Protein AF-A0A1Z9C2C0-F1 (afdb_monomer_lite)

Sequence (68 aa):
MRLTRTLIMGALMVIPGLFLGLLLWILVGQPADGQNPIVEALVCNAIPLASIFSGLFFGWVTGSEYAE

pLDDT: mean 91.73, std 9.21, range [58.44, 98.12]

Secondary structure (DSSP, 8-state):
-HHHHHHHHHHHTHHHHHHHHHHHHHHTT-PPTTT-HHHHHIIIIIHHHHHHHHHHHHHHHGGGGG--

Structure (mmCIF, N/CA/C/O backbone):
data_AF-A0A1Z9C2C0-F1
#
_entry.id   AF-A0A1Z9C2C0-F1
#
loop_
_atom_site.group_PDB
_atom_site.id
_atom_site.type_symbol
_atom_site.label_atom_id
_atom_site.label_alt_id
_atom_site.label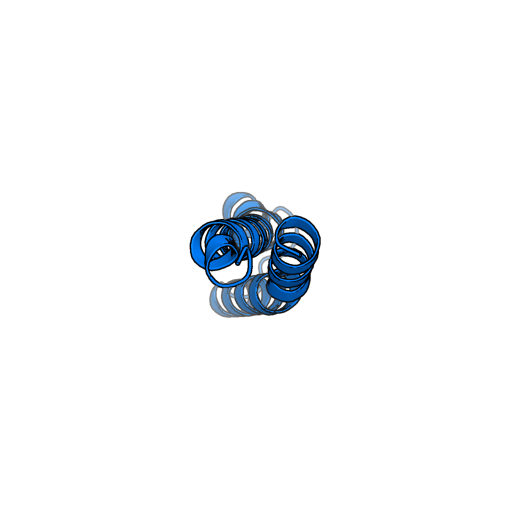_comp_id
_atom_site.label_asym_id
_atom_site.label_entity_id
_atom_site.label_seq_id
_atom_site.pdbx_PDB_ins_code
_atom_site.Cartn_x
_atom_site.Cartn_y
_atom_site.Cartn_z
_atom_site.occupancy
_atom_site.B_iso_or_equiv
_atom_site.auth_seq_id
_atom_site.auth_comp_id
_atom_site.auth_asym_id
_atom_site.auth_atom_id
_atom_site.pdbx_PDB_model_num
ATOM 1 N N . MET A 1 1 ? -15.023 2.153 21.609 1.00 74.75 1 MET A N 1
ATOM 2 C CA . MET A 1 1 ? -14.237 3.111 20.778 1.00 74.75 1 MET A CA 1
ATOM 3 C C . MET A 1 1 ? -13.948 2.536 19.382 1.00 74.75 1 MET A C 1
ATOM 5 O O . MET A 1 1 ? -12.795 2.394 18.987 1.00 74.75 1 MET A O 1
ATOM 9 N N . ARG A 1 2 ? -14.994 2.177 18.624 1.00 85.00 2 ARG A N 1
ATOM 10 C CA . ARG A 1 2 ? -14.845 1.417 17.370 1.00 85.00 2 ARG A CA 1
ATOM 11 C C . ARG A 1 2 ? -14.181 2.237 16.263 1.00 85.00 2 ARG A C 1
ATOM 13 O O . ARG A 1 2 ? -13.133 1.855 15.764 1.00 85.00 2 ARG A O 1
ATOM 20 N N . LEU A 1 3 ? -14.760 3.396 15.948 1.00 89.81 3 LEU A N 1
ATOM 21 C CA . LEU A 1 3 ? -14.326 4.243 14.835 1.00 89.81 3 LEU A CA 1
ATOM 22 C C . LEU A 1 3 ? -12.873 4.711 14.989 1.00 89.81 3 LEU A C 1
ATOM 24 O O . LEU A 1 3 ? -12.077 4.531 14.074 1.00 89.81 3 LEU A O 1
ATOM 28 N N . THR A 1 4 ? -12.503 5.244 16.157 1.00 91.50 4 THR A N 1
ATOM 29 C CA . THR A 1 4 ? -11.143 5.745 16.409 1.00 91.50 4 THR A CA 1
ATOM 30 C C . THR A 1 4 ? -10.092 4.654 16.218 1.00 91.50 4 THR A C 1
ATOM 32 O O . THR A 1 4 ? -9.083 4.887 15.560 1.00 91.50 4 THR A O 1
ATOM 35 N N . ARG A 1 5 ? -10.340 3.439 16.724 1.00 90.44 5 ARG A N 1
ATOM 36 C CA . ARG A 1 5 ? -9.415 2.316 16.543 1.00 90.44 5 ARG A CA 1
ATOM 37 C C . ARG A 1 5 ? -9.300 1.904 15.079 1.00 90.44 5 ARG A C 1
ATOM 39 O O . ARG A 1 5 ? -8.194 1.666 14.607 1.00 90.44 5 ARG A O 1
ATOM 46 N N . THR A 1 6 ? -10.423 1.828 14.365 1.00 94.25 6 THR A N 1
ATOM 47 C CA . THR A 1 6 ? -10.426 1.509 12.934 1.00 94.25 6 THR A CA 1
ATOM 48 C C . THR A 1 6 ? -9.593 2.518 12.142 1.00 94.25 6 THR A C 1
ATOM 50 O O . THR A 1 6 ? -8.761 2.111 11.335 1.00 94.25 6 THR A O 1
ATOM 53 N N . LEU A 1 7 ? -9.752 3.817 12.416 1.00 95.31 7 LEU A N 1
ATOM 54 C CA . LEU A 1 7 ? -8.963 4.868 11.767 1.00 95.31 7 LEU A CA 1
ATOM 55 C C . LEU A 1 7 ? -7.468 4.747 12.079 1.00 95.31 7 LEU A C 1
ATOM 57 O O . LEU A 1 7 ? -6.654 4.867 11.167 1.00 95.31 7 LEU A O 1
ATOM 61 N N . ILE A 1 8 ? -7.104 4.459 13.333 1.00 94.56 8 ILE A N 1
ATOM 62 C CA . ILE A 1 8 ? -5.702 4.244 13.724 1.00 94.56 8 ILE A CA 1
ATOM 63 C C . ILE A 1 8 ? -5.109 3.043 12.975 1.00 94.56 8 ILE A C 1
ATOM 65 O O . ILE A 1 8 ? -4.015 3.153 12.429 1.00 94.56 8 ILE A O 1
ATOM 69 N N . MET A 1 9 ? -5.833 1.923 12.886 1.00 94.62 9 MET A N 1
ATOM 70 C CA . MET A 1 9 ? -5.376 0.743 12.139 1.00 94.62 9 MET A CA 1
ATOM 71 C C . MET A 1 9 ? -5.181 1.043 10.648 1.00 94.62 9 MET A C 1
ATOM 73 O O . MET A 1 9 ? -4.152 0.682 10.081 1.00 94.62 9 MET A O 1
ATOM 77 N N . GLY A 1 10 ? -6.124 1.751 10.019 1.00 95.94 10 GLY A N 1
ATOM 78 C CA . GLY A 1 10 ? -5.98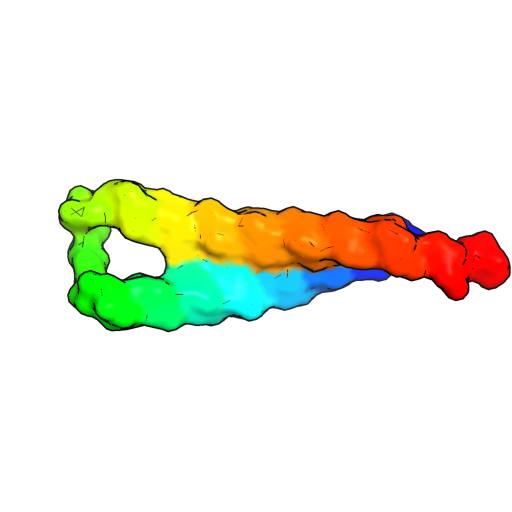3 2.193 8.629 1.00 95.94 10 GLY A CA 1
ATOM 79 C C . GLY A 1 10 ? -4.778 3.116 8.416 1.00 95.94 10 GLY A C 1
ATOM 80 O O . GLY A 1 10 ? -4.012 2.919 7.475 1.00 95.94 10 GLY A O 1
ATOM 81 N N . ALA A 1 11 ? -4.567 4.084 9.312 1.00 96.69 11 ALA A N 1
ATOM 82 C CA . ALA A 1 11 ? -3.447 5.021 9.232 1.00 96.69 11 ALA A CA 1
ATOM 83 C C . ALA A 1 11 ? -2.088 4.326 9.413 1.00 96.69 11 ALA A C 1
ATOM 85 O O . ALA A 1 11 ? -1.143 4.610 8.678 1.00 96.69 11 ALA A O 1
ATOM 86 N N . LEU A 1 12 ? -1.984 3.374 10.345 1.00 97.19 12 LEU A N 1
ATOM 87 C CA . LEU A 1 12 ? -0.751 2.611 10.556 1.00 97.19 12 LEU A CA 1
ATOM 88 C C . LEU A 1 12 ? -0.411 1.713 9.362 1.00 97.19 12 LEU A C 1
ATOM 90 O O . LEU A 1 12 ? 0.769 1.503 9.088 1.00 97.19 12 LEU A O 1
ATOM 94 N N . MET A 1 13 ? -1.414 1.249 8.608 1.00 97.75 13 MET A N 1
ATOM 95 C CA . MET A 1 13 ? -1.212 0.451 7.393 1.00 97.75 13 MET A CA 1
ATOM 96 C C . MET A 1 13 ? -0.635 1.240 6.206 1.00 97.75 13 MET A C 1
ATOM 98 O O . MET A 1 13 ? -0.222 0.625 5.219 1.00 97.75 13 MET A O 1
ATOM 102 N N . VAL A 1 14 ? -0.518 2.572 6.296 1.00 96.81 14 VAL A N 1
ATOM 103 C CA . VAL A 1 14 ? 0.230 3.372 5.309 1.00 96.81 14 VAL A CA 1
ATOM 104 C C . VAL A 1 14 ? 1.690 2.911 5.245 1.00 96.81 14 VAL A C 1
ATOM 106 O O . VAL A 1 14 ? 2.224 2.710 4.159 1.00 96.81 14 VAL A O 1
ATOM 109 N N . ILE A 1 15 ? 2.325 2.692 6.401 1.00 96.56 15 ILE A N 1
ATOM 110 C CA . ILE A 1 15 ? 3.750 2.341 6.503 1.00 96.56 15 ILE A CA 1
ATOM 111 C C . ILE A 1 15 ? 4.072 1.017 5.785 1.00 96.56 15 ILE A C 1
ATOM 113 O O . ILE A 1 15 ? 4.913 1.035 4.882 1.00 96.56 15 ILE A O 1
ATOM 117 N N . PRO A 1 16 ? 3.430 -0.126 6.112 1.00 96.44 16 PRO A N 1
ATOM 118 C CA . PRO A 1 16 ? 3.694 -1.374 5.406 1.00 96.44 16 PRO A CA 1
ATOM 119 C C . PRO A 1 16 ? 3.283 -1.301 3.930 1.00 96.44 16 PRO A C 1
ATOM 121 O O . PRO A 1 16 ? 3.966 -1.888 3.098 1.00 96.44 16 PRO A O 1
ATOM 124 N N . GLY A 1 17 ? 2.237 -0.544 3.576 1.00 97.38 17 GLY A N 1
ATOM 125 C CA . GLY A 1 17 ? 1.832 -0.349 2.180 1.00 97.38 17 GLY A CA 1
ATOM 126 C C . GLY A 1 17 ? 2.902 0.354 1.341 1.00 97.38 17 GLY A C 1
ATOM 127 O O . GLY A 1 17 ? 3.267 -0.131 0.271 1.00 97.38 17 GLY A O 1
ATOM 128 N N . LEU A 1 18 ? 3.457 1.457 1.851 1.00 96.94 18 LEU A N 1
ATOM 129 C CA . LEU A 1 18 ? 4.566 2.169 1.207 1.00 96.94 18 LEU A CA 1
ATOM 130 C C . LEU A 1 18 ? 5.829 1.304 1.134 1.00 96.94 18 LEU A C 1
ATOM 132 O O . LEU A 1 18 ? 6.506 1.290 0.108 1.00 96.94 18 LEU A O 1
ATOM 136 N N . PHE A 1 19 ? 6.129 0.551 2.195 1.00 97.88 19 PHE A N 1
ATOM 137 C CA . PHE A 1 19 ? 7.281 -0.347 2.219 1.00 97.88 19 PHE A CA 1
ATOM 138 C C . PHE A 1 19 ? 7.161 -1.471 1.178 1.00 97.88 19 PHE A C 1
ATOM 140 O O . PHE A 1 19 ? 8.112 -1.733 0.443 1.00 97.88 19 PHE A O 1
ATOM 147 N N . LEU A 1 20 ? 5.987 -2.099 1.054 1.00 97.62 20 LEU A N 1
ATOM 148 C CA . LEU A 1 20 ? 5.726 -3.111 0.024 1.00 97.62 20 LEU A CA 1
ATOM 149 C C . LEU A 1 20 ? 5.805 -2.528 -1.390 1.00 97.62 20 LEU A C 1
ATOM 151 O O . LEU A 1 20 ? 6.379 -3.161 -2.277 1.00 97.62 20 LEU A O 1
ATOM 155 N N . GLY A 1 21 ? 5.273 -1.320 -1.593 1.00 96.62 21 GLY A N 1
ATOM 156 C CA . GLY A 1 21 ? 5.419 -0.597 -2.853 1.00 96.62 21 GLY A CA 1
ATOM 157 C C . GLY A 1 21 ? 6.893 -0.395 -3.219 1.00 96.62 21 GLY A C 1
ATOM 158 O O . GLY A 1 21 ? 7.313 -0.761 -4.317 1.00 96.62 21 GLY A O 1
ATOM 159 N N . LEU A 1 22 ? 7.699 0.101 -2.275 1.00 96.31 22 LEU A N 1
ATOM 160 C CA . LEU A 1 22 ? 9.136 0.305 -2.467 1.00 96.31 22 LEU A CA 1
ATOM 161 C C . LEU A 1 22 ? 9.864 -0.997 -2.829 1.00 96.31 22 LEU A C 1
ATOM 163 O O . LEU A 1 22 ? 10.668 -1.010 -3.761 1.00 96.31 22 LEU A O 1
ATOM 167 N N . LEU A 1 23 ? 9.574 -2.096 -2.127 1.00 97.25 23 LEU A N 1
ATOM 168 C CA . LEU A 1 23 ? 10.179 -3.397 -2.424 1.00 97.25 23 LEU A CA 1
ATOM 169 C C . LEU A 1 23 ? 9.866 -3.857 -3.850 1.00 97.25 23 LEU A C 1
ATOM 171 O O . LEU A 1 23 ? 10.766 -4.304 -4.558 1.00 97.25 23 LEU A O 1
ATOM 175 N N . LEU A 1 24 ? 8.617 -3.718 -4.296 1.00 96.00 24 LEU A N 1
ATOM 176 C CA . LEU A 1 24 ? 8.235 -4.097 -5.656 1.00 96.00 24 LEU A CA 1
ATOM 177 C C . LEU A 1 24 ? 8.883 -3.207 -6.717 1.00 96.00 24 LEU A C 1
ATOM 179 O O . LEU A 1 24 ? 9.309 -3.719 -7.750 1.00 96.00 24 LEU A O 1
ATOM 183 N N . TRP A 1 25 ? 9.034 -1.908 -6.461 1.00 95.75 25 TRP A N 1
ATOM 184 C CA . TRP A 1 25 ? 9.770 -1.021 -7.366 1.00 95.75 25 TRP A CA 1
ATOM 185 C C . TRP A 1 25 ? 11.236 -1.430 -7.526 1.00 95.75 25 TRP A C 1
ATOM 187 O O . TRP A 1 25 ? 11.746 -1.461 -8.648 1.00 95.75 25 TRP A O 1
ATOM 197 N N . ILE A 1 26 ? 11.892 -1.821 -6.428 1.00 96.06 26 ILE A N 1
ATOM 198 C CA . ILE A 1 26 ? 13.263 -2.349 -6.459 1.00 96.06 26 ILE A CA 1
ATOM 199 C C . ILE A 1 26 ? 13.317 -3.667 -7.245 1.00 96.06 26 ILE A C 1
ATOM 201 O O . ILE A 1 26 ? 14.186 -3.832 -8.100 1.00 96.06 26 ILE A O 1
ATOM 205 N N . LEU A 1 27 ? 12.375 -4.586 -7.013 1.00 95.75 27 LEU A N 1
ATOM 206 C CA . LEU A 1 27 ? 12.329 -5.888 -7.694 1.00 95.75 27 LEU A CA 1
ATOM 207 C C . LEU A 1 27 ? 12.116 -5.776 -9.208 1.00 95.75 27 LEU A C 1
ATOM 209 O O . LEU A 1 27 ? 12.611 -6.612 -9.960 1.00 95.75 27 LEU A O 1
ATOM 213 N N . VAL A 1 28 ? 11.400 -4.746 -9.660 1.00 94.38 28 VAL A N 1
ATOM 214 C CA . VAL A 1 28 ? 11.147 -4.484 -11.087 1.00 94.38 28 VAL A CA 1
ATOM 215 C C . VAL A 1 28 ? 12.290 -3.680 -11.736 1.00 94.38 28 VAL A C 1
ATOM 217 O O . VAL A 1 28 ? 12.253 -3.393 -12.930 1.00 94.38 28 VAL A O 1
ATOM 220 N N . GLY A 1 29 ? 13.349 -3.361 -10.985 1.00 94.06 29 GLY A N 1
ATOM 221 C CA . GLY A 1 29 ? 14.553 -2.724 -11.521 1.00 94.06 29 GLY A CA 1
ATOM 222 C C . GLY A 1 29 ? 14.473 -1.203 -11.609 1.00 94.06 29 GLY A C 1
ATOM 223 O O . GLY A 1 29 ? 15.190 -0.614 -12.412 1.00 94.06 29 GLY A O 1
ATOM 224 N N . GLN A 1 30 ? 13.627 -0.575 -10.787 1.00 92.94 30 GLN A N 1
ATOM 225 C CA . GLN A 1 30 ? 13.588 0.879 -10.598 1.00 92.94 30 GLN A CA 1
ATOM 226 C C . GLN A 1 30 ? 13.388 1.659 -11.914 1.00 92.94 30 GLN A C 1
ATOM 228 O O . GLN A 1 30 ? 14.237 2.473 -12.287 1.00 92.94 30 GLN A O 1
ATOM 233 N N . PRO A 1 31 ? 12.287 1.408 -12.653 1.00 91.00 31 PRO A N 1
ATOM 234 C CA . PRO A 1 31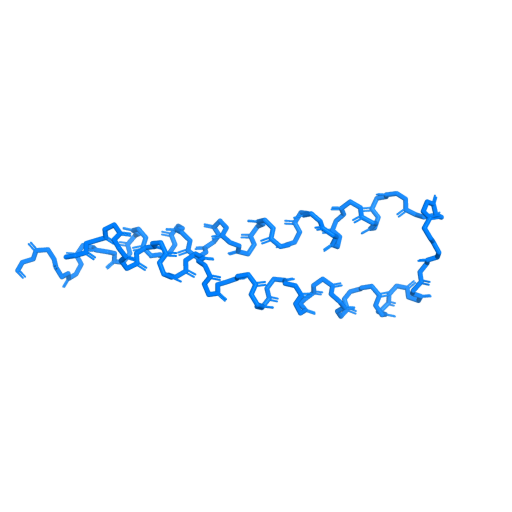 ? 12.012 2.126 -13.892 1.00 91.00 31 PRO A CA 1
ATOM 235 C C . PRO A 1 31 ? 11.954 3.637 -13.640 1.00 91.00 31 PRO A C 1
ATOM 237 O O . PRO A 1 31 ? 11.430 4.076 -12.615 1.00 91.00 31 PRO A O 1
ATOM 240 N N . ALA A 1 32 ? 12.481 4.412 -14.589 1.00 91.56 32 ALA A N 1
ATOM 241 C CA . ALA A 1 32 ? 12.345 5.864 -14.590 1.00 91.56 32 ALA A CA 1
ATOM 242 C C . ALA A 1 32 ? 10.871 6.278 -14.743 1.00 91.56 32 ALA A C 1
ATOM 244 O O . ALA A 1 32 ? 10.054 5.511 -15.262 1.00 91.56 32 ALA A O 1
ATOM 245 N N . ASP A 1 33 ? 10.552 7.499 -14.320 1.00 87.06 33 ASP A N 1
ATOM 246 C CA . ASP A 1 33 ? 9.189 8.033 -14.356 1.00 87.06 33 ASP A CA 1
ATOM 247 C C . ASP A 1 33 ? 8.580 7.928 -15.763 1.00 87.06 33 ASP A C 1
ATOM 249 O O . ASP A 1 33 ? 9.212 8.278 -16.766 1.00 87.06 33 ASP A O 1
ATOM 253 N N . GLY A 1 34 ? 7.356 7.400 -15.854 1.00 86.06 34 GLY A N 1
ATOM 254 C CA . GLY A 1 34 ? 6.653 7.212 -17.126 1.00 86.06 34 GLY A CA 1
ATOM 255 C C . GLY A 1 34 ? 7.147 6.051 -18.004 1.00 86.06 34 GLY A C 1
ATOM 256 O O . GLY A 1 34 ? 6.484 5.732 -18.993 1.00 86.06 34 GLY A O 1
ATOM 257 N N . GLN A 1 35 ? 8.243 5.366 -17.654 1.00 90.88 35 GLN A N 1
ATOM 258 C CA . GLN A 1 35 ? 8.758 4.223 -18.426 1.00 90.88 35 GLN A CA 1
ATOM 259 C C . GLN A 1 35 ? 7.841 2.996 -18.327 1.00 90.88 35 GLN A C 1
ATOM 261 O O . GLN A 1 35 ? 7.718 2.220 -19.276 1.00 90.88 35 GLN A O 1
ATOM 266 N N . ASN A 1 36 ? 7.196 2.800 -17.173 1.00 93.50 36 ASN A N 1
ATOM 267 C CA . ASN A 1 36 ? 6.200 1.751 -16.983 1.00 93.50 36 ASN A CA 1
ATOM 268 C C . ASN A 1 36 ? 5.010 2.284 -16.166 1.00 93.50 36 ASN A C 1
ATOM 270 O O . ASN A 1 36 ? 4.996 2.151 -14.938 1.00 93.50 36 ASN A O 1
ATOM 274 N N . PRO A 1 37 ? 3.988 2.855 -16.831 1.00 92.75 37 PRO A N 1
ATOM 275 C CA . PRO A 1 37 ? 2.883 3.532 -16.152 1.00 92.75 37 PRO A CA 1
ATOM 276 C C . PRO A 1 37 ? 2.040 2.582 -15.294 1.00 92.75 37 PRO A C 1
ATOM 278 O O . PRO A 1 37 ? 1.437 3.002 -14.310 1.00 92.75 37 PRO A O 1
ATOM 281 N N . ILE A 1 38 ? 2.005 1.289 -15.634 1.00 93.88 38 ILE A N 1
ATOM 282 C CA . ILE A 1 38 ? 1.263 0.279 -14.870 1.00 93.88 38 ILE A CA 1
ATOM 283 C C . ILE A 1 38 ? 1.961 0.015 -13.537 1.00 93.88 38 ILE A C 1
ATOM 285 O O . ILE A 1 38 ? 1.310 -0.010 -12.494 1.00 93.88 38 ILE A O 1
ATOM 289 N N . VAL A 1 39 ? 3.283 -0.171 -13.564 1.00 94.50 39 VAL A N 1
ATOM 290 C CA . VAL A 1 39 ? 4.079 -0.401 -12.350 1.00 94.50 39 VAL A CA 1
ATOM 291 C C . VAL A 1 39 ? 4.044 0.828 -11.450 1.00 94.50 39 VAL A C 1
ATOM 293 O O . VAL A 1 39 ? 3.860 0.686 -10.244 1.00 94.50 39 VAL A O 1
ATOM 296 N N . GLU A 1 40 ? 4.142 2.022 -12.028 1.00 94.00 40 GLU A N 1
ATOM 297 C CA . GLU A 1 40 ? 4.046 3.284 -11.295 1.00 94.00 40 GLU A CA 1
ATOM 298 C C . GLU A 1 40 ? 2.671 3.450 -10.626 1.00 94.00 40 GLU A C 1
ATOM 300 O O . GLU A 1 40 ? 2.584 3.689 -9.420 1.00 94.00 40 GLU A O 1
ATOM 305 N N . ALA A 1 41 ? 1.578 3.220 -11.364 1.00 95.81 41 ALA A N 1
ATOM 306 C CA . ALA A 1 41 ? 0.229 3.258 -10.803 1.00 95.81 41 ALA A CA 1
ATOM 307 C C . ALA A 1 41 ? 0.040 2.224 -9.678 1.00 95.81 41 ALA A C 1
ATOM 309 O O . ALA A 1 41 ? -0.586 2.518 -8.655 1.00 95.81 41 ALA A O 1
ATOM 310 N N . LEU A 1 42 ? 0.601 1.024 -9.840 1.00 96.06 42 LEU A N 1
ATOM 311 C CA . LEU A 1 42 ? 0.498 -0.047 -8.855 1.00 96.06 42 LEU A CA 1
ATOM 312 C C . LEU A 1 42 ? 1.271 0.286 -7.570 1.00 96.06 42 LEU A C 1
ATOM 314 O O . LEU A 1 42 ? 0.696 0.249 -6.481 1.00 96.06 42 LEU A O 1
ATOM 318 N N . VAL A 1 43 ? 2.556 0.618 -7.696 1.00 95.81 43 VAL A N 1
ATOM 319 C CA . VAL A 1 43 ? 3.458 0.854 -6.564 1.00 95.81 43 VAL A CA 1
ATOM 320 C C . VAL A 1 43 ? 3.100 2.128 -5.807 1.00 95.81 43 VAL A C 1
ATOM 322 O O . VAL A 1 43 ? 3.067 2.113 -4.576 1.00 95.81 43 VAL A O 1
ATOM 325 N N . CYS A 1 44 ? 2.817 3.218 -6.517 1.00 93.31 44 CYS A N 1
ATOM 326 C CA . CYS A 1 44 ? 2.612 4.519 -5.887 1.00 93.31 44 CYS A CA 1
ATOM 327 C C . CYS A 1 44 ? 1.178 4.711 -5.375 1.00 93.31 44 CYS A C 1
ATOM 329 O O . CYS A 1 44 ? 0.965 5.514 -4.472 1.00 93.31 44 CYS A O 1
ATOM 331 N N . ASN A 1 45 ? 0.194 3.983 -5.923 1.00 95.19 45 ASN A N 1
ATOM 332 C CA . ASN A 1 45 ? -1.217 4.187 -5.582 1.00 95.19 45 ASN A CA 1
ATOM 333 C C . ASN A 1 45 ? -1.893 2.905 -5.108 1.00 95.19 45 ASN A C 1
ATOM 335 O O . ASN A 1 45 ? -2.331 2.832 -3.961 1.00 95.19 45 ASN A O 1
ATOM 339 N N . ALA A 1 46 ? -1.995 1.895 -5.974 1.00 97.25 46 ALA A N 1
ATOM 340 C CA . ALA A 1 46 ? -2.851 0.743 -5.701 1.00 97.25 46 ALA A CA 1
ATOM 341 C C . ALA A 1 46 ? -2.419 -0.024 -4.444 1.00 97.25 46 ALA A C 1
ATOM 343 O O . ALA A 1 46 ? -3.263 -0.360 -3.618 1.00 97.25 46 ALA A O 1
ATOM 344 N N . ILE A 1 47 ? -1.117 -0.262 -4.268 1.00 97.69 47 ILE A N 1
ATOM 345 C CA 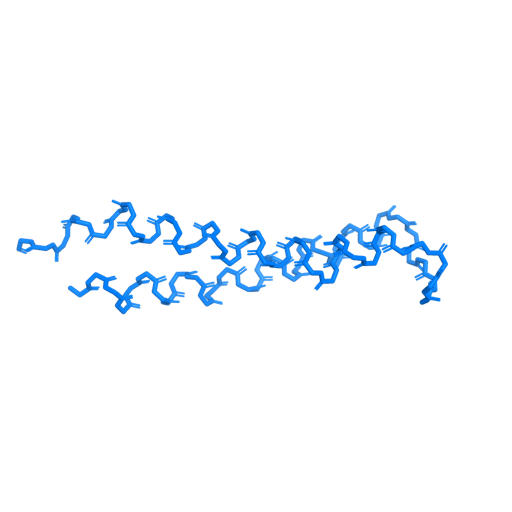. ILE A 1 47 ? -0.584 -1.003 -3.119 1.00 97.69 47 ILE A CA 1
ATOM 346 C C . ILE A 1 47 ? -0.755 -0.214 -1.810 1.00 97.69 47 ILE A C 1
ATOM 348 O O . ILE A 1 47 ? -1.350 -0.765 -0.878 1.00 97.69 47 ILE A O 1
ATOM 352 N N . PRO A 1 48 ? -0.328 1.063 -1.705 1.00 97.31 48 PRO A N 1
ATOM 353 C CA . PRO A 1 48 ? -0.583 1.866 -0.510 1.00 97.31 48 PRO A CA 1
ATOM 354 C C . PRO A 1 48 ? -2.073 1.974 -0.166 1.00 97.31 48 PRO A C 1
ATOM 356 O O . PRO A 1 48 ? -2.450 1.770 0.989 1.00 97.31 48 PRO A O 1
ATOM 359 N N . LEU A 1 49 ? -2.935 2.225 -1.157 1.00 98.00 49 LEU A N 1
ATOM 360 C CA . LEU A 1 49 ? -4.379 2.352 -0.941 1.00 98.00 49 LEU A CA 1
ATOM 361 C C . LEU A 1 49 ? -5.019 1.029 -0.509 1.00 98.00 49 LEU A C 1
ATOM 363 O O . LEU A 1 49 ? -5.826 1.024 0.421 1.00 98.00 49 LEU A O 1
ATOM 367 N N . ALA A 1 50 ? -4.643 -0.094 -1.127 1.00 98.12 50 ALA A N 1
ATOM 368 C CA . ALA A 1 50 ? -5.130 -1.415 -0.737 1.00 98.12 50 ALA A CA 1
ATOM 369 C C . ALA A 1 50 ? -4.697 -1.779 0.691 1.00 98.12 50 ALA A C 1
ATOM 371 O O . ALA A 1 50 ? -5.499 -2.315 1.457 1.00 98.12 50 ALA A O 1
ATO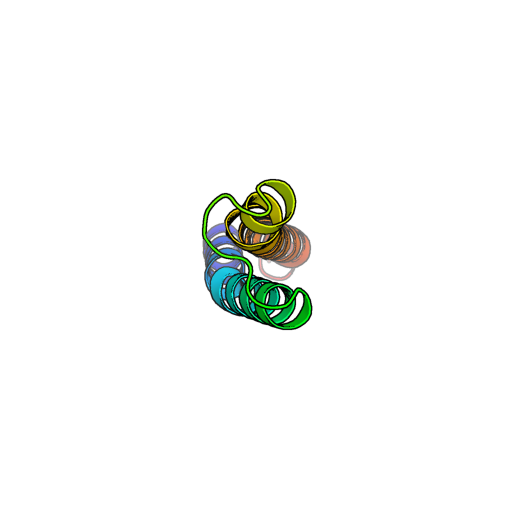M 372 N N . SER A 1 51 ? -3.466 -1.432 1.077 1.00 98.00 51 SER A N 1
ATOM 373 C CA . SER A 1 51 ? -2.967 -1.620 2.443 1.00 98.00 51 SER A CA 1
ATOM 374 C C . SER A 1 51 ? -3.809 -0.841 3.457 1.00 98.00 51 SER A C 1
ATOM 376 O O . SER A 1 51 ? -4.345 -1.431 4.399 1.00 98.00 51 SER A O 1
ATOM 378 N N . ILE A 1 52 ? -4.021 0.460 3.228 1.00 98.12 52 ILE A N 1
ATOM 379 C CA . ILE A 1 52 ? -4.862 1.310 4.089 1.00 98.12 52 ILE A CA 1
ATOM 380 C C . ILE A 1 52 ? -6.282 0.745 4.180 1.00 98.12 52 ILE A C 1
ATOM 382 O O . ILE A 1 52 ? -6.823 0.594 5.279 1.00 98.12 52 ILE A O 1
ATOM 386 N N . PHE A 1 53 ? -6.876 0.394 3.037 1.00 97.94 53 PHE A N 1
ATOM 387 C CA . PHE A 1 53 ? -8.220 -0.173 2.981 1.00 97.94 53 PHE A CA 1
ATOM 388 C C . PHE A 1 53 ? -8.319 -1.473 3.784 1.00 97.94 53 PHE A C 1
ATOM 390 O O . PHE A 1 53 ? -9.270 -1.649 4.544 1.00 97.94 53 PHE A O 1
ATOM 397 N N . SER A 1 54 ? -7.317 -2.350 3.686 1.00 97.06 54 SER A N 1
ATOM 398 C CA . SER A 1 54 ? -7.273 -3.576 4.484 1.00 97.06 54 SER A CA 1
ATOM 399 C C . SER A 1 54 ? -7.239 -3.274 5.987 1.00 97.06 54 SER A C 1
ATOM 401 O O . SER A 1 54 ? -8.005 -3.871 6.742 1.00 97.06 54 SER A O 1
ATOM 403 N N . GLY A 1 55 ? -6.458 -2.281 6.428 1.00 95.88 55 GLY A N 1
ATOM 404 C CA . GLY A 1 55 ? -6.408 -1.852 7.830 1.00 95.88 55 GLY A CA 1
ATOM 405 C C . GLY A 1 55 ? -7.743 -1.316 8.343 1.00 95.88 55 GLY A C 1
ATOM 406 O O . GLY A 1 55 ? -8.171 -1.665 9.447 1.00 95.88 55 GLY A O 1
ATOM 407 N N . LEU A 1 56 ? -8.435 -0.520 7.523 1.00 96.50 56 LEU A N 1
ATOM 408 C CA . LEU A 1 56 ? -9.786 -0.041 7.822 1.00 96.50 56 LEU A CA 1
ATOM 409 C C . LEU A 1 56 ? -10.786 -1.203 7.894 1.00 96.50 56 LEU A C 1
ATOM 411 O O . LEU A 1 56 ? -11.580 -1.278 8.831 1.00 96.50 56 LEU A O 1
ATOM 415 N N . PHE A 1 57 ? -10.732 -2.140 6.948 1.00 95.25 57 PHE A N 1
ATOM 416 C CA . PHE A 1 57 ? -11.614 -3.303 6.929 1.00 95.25 57 PHE A CA 1
ATOM 417 C C . PHE A 1 57 ? -11.412 -4.188 8.168 1.00 95.25 57 PHE A C 1
ATOM 419 O O . PHE A 1 57 ? -12.365 -4.445 8.908 1.00 95.25 57 PHE A O 1
ATOM 426 N N . PHE A 1 58 ? -10.171 -4.581 8.466 1.00 92.88 58 PHE A N 1
ATOM 427 C CA . PHE A 1 58 ? -9.851 -5.392 9.644 1.00 92.88 58 PHE A CA 1
ATOM 428 C C . PHE A 1 58 ? -10.212 -4.682 10.948 1.00 92.88 58 PHE A C 1
ATOM 430 O O . PHE A 1 58 ? -10.818 -5.284 11.839 1.00 92.88 58 PHE A O 1
ATOM 437 N N . GLY A 1 59 ? -9.900 -3.388 11.053 1.00 92.19 59 GLY A N 1
ATOM 438 C CA . GLY A 1 59 ? -10.247 -2.585 12.219 1.00 92.19 59 GLY A CA 1
ATOM 439 C C . GLY A 1 59 ? -11.757 -2.440 12.421 1.00 92.19 59 GLY A C 1
ATOM 440 O O . GLY A 1 59 ? -12.199 -2.272 13.558 1.00 92.19 59 GLY A O 1
ATOM 441 N N . TRP A 1 60 ? -12.557 -2.499 11.353 1.00 91.38 60 TRP A N 1
ATOM 442 C CA . TRP A 1 60 ? -14.017 -2.426 11.428 1.00 91.38 60 TRP A CA 1
ATOM 443 C C . TRP A 1 60 ? -14.658 -3.759 11.819 1.00 91.38 60 TRP A C 1
ATOM 445 O O . TRP A 1 60 ? -15.599 -3.757 12.622 1.00 91.38 60 TRP A O 1
ATOM 455 N N . VAL A 1 61 ? -14.148 -4.871 11.272 1.00 90.25 61 VAL A N 1
ATOM 456 C CA . VAL A 1 61 ? -14.638 -6.240 11.522 1.00 90.25 61 VAL A CA 1
ATOM 457 C C . VAL A 1 61 ? -14.344 -6.683 12.956 1.00 90.25 61 VAL A C 1
ATOM 459 O O . VAL A 1 61 ? -15.243 -7.151 13.640 1.00 90.25 61 VAL A O 1
ATOM 462 N N . THR A 1 62 ? -13.126 -6.450 13.449 1.00 87.75 62 THR A N 1
ATOM 463 C CA . THR A 1 62 ? -12.726 -6.764 14.841 1.00 87.75 62 THR A CA 1
ATOM 464 C C . THR A 1 62 ? -13.245 -5.731 15.853 1.00 87.75 62 THR A C 1
ATOM 466 O O . THR A 1 62 ? -13.131 -5.866 17.067 1.00 87.75 62 THR A O 1
ATOM 469 N N . GLY A 1 63 ? -13.784 -4.607 15.374 1.00 74.94 63 GLY A N 1
ATOM 470 C CA . GLY A 1 63 ? -14.164 -3.454 16.194 1.00 74.94 63 GLY A CA 1
ATOM 471 C C . GLY A 1 63 ? -15.300 -3.696 17.190 1.00 74.94 63 GLY A C 1
ATOM 472 O O . GLY A 1 63 ? -15.503 -2.860 18.071 1.00 74.94 63 GLY A O 1
ATOM 473 N N . SER A 1 64 ? -16.050 -4.791 17.039 1.00 72.06 64 SER A N 1
ATOM 474 C CA . SER A 1 64 ? -17.188 -5.145 17.895 1.00 72.06 64 SER A CA 1
ATOM 475 C C . SER A 1 64 ? -16.792 -5.756 19.237 1.00 72.06 64 SER A C 1
ATOM 477 O O . SER A 1 64 ? -17.576 -5.658 20.167 1.00 72.06 64 SER A O 1
ATOM 479 N N . GLU A 1 65 ? -15.583 -6.310 19.363 1.00 64.94 65 GLU A N 1
ATOM 480 C CA . GLU A 1 65 ? -15.094 -7.013 20.571 1.00 64.94 65 GLU A CA 1
ATOM 481 C C . GLU A 1 65 ? -14.906 -6.095 21.801 1.00 64.94 65 GLU A C 1
ATOM 483 O O . GLU A 1 65 ? -14.509 -6.540 22.866 1.00 64.94 65 GLU A O 1
ATOM 488 N N . TYR A 1 66 ? -15.125 -4.787 21.645 1.00 60.31 66 TYR A N 1
ATOM 489 C CA . TYR A 1 66 ? -14.935 -3.764 22.684 1.00 60.31 66 TYR A CA 1
ATOM 490 C C . TYR A 1 66 ? -16.101 -2.763 22.684 1.00 60.31 66 TYR A C 1
ATOM 492 O O . TYR A 1 66 ? -15.922 -1.571 22.971 1.00 60.31 66 TYR A O 1
ATOM 500 N N . ALA A 1 67 ? -17.260 -3.209 22.190 1.00 61.62 67 ALA A N 1
ATOM 501 C CA . ALA A 1 67 ? -18.509 -2.452 22.189 1.00 61.62 67 ALA A CA 1
ATOM 502 C C . ALA A 1 67 ? -19.403 -2.788 23.399 1.00 61.62 67 ALA A C 1
ATOM 504 O O . ALA A 1 67 ? -20.431 -2.135 23.569 1.00 61.62 67 ALA A O 1
ATOM 505 N N . GLU A 1 68 ? -18.991 -3.769 24.203 1.00 58.44 68 GLU A N 1
ATOM 506 C CA . GLU A 1 68 ? -19.552 -4.148 25.504 1.00 58.44 68 GLU A CA 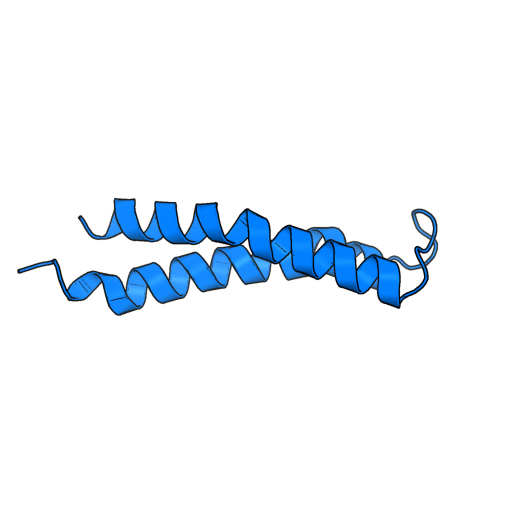1
ATOM 507 C C . GLU A 1 68 ? -18.802 -3.495 26.672 1.00 58.44 68 GLU A C 1
ATOM 509 O O . GLU A 1 68 ? -17.563 -3.319 26.566 1.00 58.44 68 GLU A O 1
#

Radius of gyration: 15.2 Å; chains: 1; bounding box: 34×15×44 Å

Foldseek 3Di:
DQQVQLQVQLVVLLVVLLVVLVVVCVVVPNDDPPPDVVNVCCSVPVSSPVSSVVSNVVSNVCSVVPVD